Protein AF-A0A2E9TNU1-F1 (afdb_monomer_lite)

Structure (mmCIF, N/CA/C/O backbone):
data_AF-A0A2E9TNU1-F1
#
_entry.id   AF-A0A2E9TNU1-F1
#
loop_
_atom_site.group_PDB
_atom_site.id
_atom_site.type_symbol
_atom_site.label_atom_id
_atom_site.label_alt_id
_atom_site.label_comp_id
_atom_site.label_asym_id
_atom_site.label_entity_id
_atom_site.label_seq_id
_atom_site.pdbx_PDB_ins_code
_atom_site.Cartn_x
_atom_site.Cartn_y
_atom_site.Cartn_z
_atom_site.occupancy
_atom_site.B_iso_or_equiv
_atom_site.auth_seq_id
_atom_site.auth_comp_id
_atom_site.auth_asym_id
_atom_site.auth_atom_id
_atom_site.pdbx_PDB_model_num
ATOM 1 N N . MET A 1 1 ? -0.014 -3.166 19.773 1.00 71.56 1 MET A N 1
ATOM 2 C CA . MET A 1 1 ? 1.207 -3.757 19.170 1.00 71.56 1 MET A CA 1
ATOM 3 C C . MET A 1 1 ? 0.894 -4.731 18.039 1.00 71.56 1 MET A C 1
ATOM 5 O O . MET A 1 1 ? 1.435 -4.539 16.960 1.00 71.56 1 MET A O 1
ATOM 9 N N . ALA A 1 2 ? 0.008 -5.718 18.232 1.00 85.38 2 ALA A N 1
ATOM 10 C CA . ALA A 1 2 ? -0.301 -6.728 17.208 1.00 85.38 2 ALA A CA 1
ATOM 11 C C . ALA A 1 2 ? -0.779 -6.146 15.861 1.00 85.38 2 ALA A C 1
ATOM 13 O O . ALA A 1 2 ? -0.251 -6.531 14.826 1.00 85.38 2 ALA A O 1
ATOM 14 N N . VAL A 1 3 ? -1.697 -5.172 15.869 1.00 84.69 3 VAL A N 1
ATOM 15 C CA . VAL A 1 3 ? -2.215 -4.538 14.637 1.00 84.69 3 VAL A CA 1
ATOM 16 C C . VAL A 1 3 ? -1.118 -3.825 13.837 1.00 84.69 3 VAL A C 1
ATOM 18 O O . VAL A 1 3 ? -1.072 -3.947 12.619 1.00 84.69 3 VAL A O 1
ATOM 21 N N . ILE A 1 4 ? -0.192 -3.141 14.516 1.00 85.94 4 ILE A N 1
ATOM 22 C CA . ILE A 1 4 ? 0.943 -2.462 13.869 1.00 85.94 4 ILE A CA 1
ATOM 23 C C . ILE A 1 4 ? 1.863 -3.490 13.210 1.00 85.94 4 ILE A C 1
ATOM 25 O O . ILE A 1 4 ? 2.211 -3.347 12.044 1.00 85.94 4 ILE A O 1
ATOM 29 N N . ILE A 1 5 ? 2.229 -4.544 13.945 1.00 88.69 5 ILE A N 1
ATOM 30 C CA . ILE A 1 5 ? 3.096 -5.613 13.433 1.00 88.69 5 ILE A CA 1
ATOM 31 C C . ILE A 1 5 ? 2.429 -6.309 12.243 1.00 88.69 5 ILE A C 1
ATOM 33 O O . ILE A 1 5 ? 3.069 -6.496 11.215 1.00 88.69 5 ILE A O 1
ATOM 37 N N . GLY A 1 6 ? 1.137 -6.629 12.352 1.00 89.12 6 GLY A N 1
ATOM 38 C CA . GLY A 1 6 ? 0.357 -7.202 11.257 1.00 89.12 6 GLY A CA 1
ATOM 39 C C . GLY A 1 6 ? 0.334 -6.295 10.028 1.00 89.12 6 GLY A C 1
ATOM 40 O O . GLY A 1 6 ? 0.616 -6.758 8.928 1.00 89.12 6 GLY A O 1
ATOM 41 N N . GLY A 1 7 ? 0.091 -4.995 10.212 1.00 87.06 7 GLY A N 1
ATOM 42 C CA . GLY A 1 7 ? 0.122 -4.017 9.125 1.00 87.06 7 GLY A CA 1
ATOM 43 C C . GLY A 1 7 ? 1.488 -3.928 8.442 1.00 87.06 7 GLY A C 1
ATOM 44 O O . GLY A 1 7 ? 1.568 -3.974 7.218 1.00 87.06 7 GLY A O 1
ATOM 45 N N . LEU A 1 8 ? 2.575 -3.891 9.217 1.00 88.19 8 LEU A N 1
ATOM 46 C CA . LEU A 1 8 ? 3.939 -3.892 8.677 1.00 88.19 8 LEU A CA 1
ATOM 47 C C . LEU A 1 8 ? 4.266 -5.182 7.916 1.00 88.19 8 LEU A C 1
ATOM 49 O O . LEU A 1 8 ? 4.938 -5.125 6.889 1.00 88.19 8 LEU A O 1
ATOM 53 N N . ILE A 1 9 ? 3.779 -6.334 8.387 1.00 88.19 9 ILE A N 1
ATOM 54 C CA . ILE A 1 9 ? 3.935 -7.615 7.689 1.00 88.19 9 ILE A CA 1
ATOM 55 C C . ILE A 1 9 ? 3.215 -7.582 6.341 1.00 88.19 9 ILE A C 1
ATOM 57 O O . ILE A 1 9 ? 3.806 -7.998 5.350 1.00 88.19 9 ILE A O 1
ATOM 61 N N . VAL A 1 10 ? 1.982 -7.068 6.277 1.00 87.19 10 VAL A N 1
ATOM 62 C CA . VAL A 1 10 ? 1.241 -6.936 5.010 1.00 87.19 10 VAL A CA 1
ATOM 63 C C . VAL A 1 10 ? 2.034 -6.084 4.014 1.00 87.19 10 VAL A C 1
ATOM 65 O O . VAL A 1 10 ? 2.276 -6.545 2.899 1.00 87.19 10 VAL A O 1
ATOM 68 N N . ILE A 1 11 ? 2.531 -4.922 4.456 1.00 84.12 11 ILE A N 1
ATOM 69 C CA . ILE A 1 11 ? 3.348 -4.014 3.632 1.00 84.12 11 ILE A CA 1
ATOM 70 C C . ILE A 1 11 ? 4.610 -4.707 3.113 1.00 84.12 11 ILE A C 1
ATOM 72 O O . ILE A 1 11 ? 4.949 -4.654 1.928 1.00 84.12 11 ILE A O 1
ATOM 76 N N . TRP A 1 12 ? 5.318 -5.398 4.003 1.00 87.12 12 TRP A N 1
ATOM 77 C CA . TRP A 1 12 ? 6.552 -6.082 3.648 1.00 87.12 12 TRP A CA 1
ATOM 78 C C . TRP A 1 12 ? 6.321 -7.255 2.685 1.00 87.12 12 TRP A C 1
ATOM 80 O O . TRP A 1 12 ? 7.059 -7.407 1.709 1.00 87.12 12 TRP A O 1
ATOM 90 N N . LEU A 1 13 ? 5.287 -8.068 2.927 1.00 86.69 13 LEU A N 1
ATOM 91 C CA . LEU A 1 13 ? 4.939 -9.203 2.072 1.00 86.69 13 LEU A CA 1
ATOM 92 C C . LEU A 1 13 ? 4.525 -8.741 0.675 1.00 86.69 13 LEU A C 1
ATOM 94 O O . LEU A 1 13 ? 4.977 -9.325 -0.310 1.00 86.69 13 LEU A O 1
ATOM 98 N N . GLY A 1 14 ? 3.727 -7.678 0.574 1.00 80.56 14 GLY A N 1
ATOM 99 C CA . GLY A 1 14 ? 3.331 -7.124 -0.715 1.00 80.56 14 GLY A CA 1
ATOM 100 C C . GLY A 1 14 ? 4.535 -6.709 -1.567 1.00 80.56 14 GLY A C 1
ATOM 101 O O . GLY A 1 14 ? 4.635 -7.097 -2.732 1.00 80.56 14 GLY A O 1
ATOM 102 N N . LEU A 1 15 ? 5.494 -5.993 -0.971 1.00 81.19 15 LEU A N 1
ATOM 103 C CA . LEU A 1 15 ? 6.687 -5.503 -1.668 1.00 81.19 15 LEU A CA 1
ATOM 104 C C . LEU A 1 15 ? 7.696 -6.611 -1.996 1.00 81.19 15 LEU A C 1
ATOM 106 O O . LEU A 1 15 ? 8.174 -6.724 -3.127 1.00 81.19 15 LEU A O 1
ATOM 110 N N . GLY A 1 16 ? 8.062 -7.414 -0.997 1.00 80.62 16 GLY A N 1
ATOM 111 C CA . GLY A 1 16 ? 9.135 -8.398 -1.118 1.00 80.62 16 GLY A CA 1
ATOM 112 C C . GLY A 1 16 ? 8.674 -9.688 -1.786 1.00 80.62 16 GLY A C 1
ATOM 113 O O . GLY A 1 16 ? 9.278 -10.143 -2.764 1.00 80.62 16 GLY A O 1
ATOM 114 N N . MET A 1 17 ? 7.595 -10.274 -1.268 1.00 83.06 17 MET A N 1
ATOM 115 C CA . MET A 1 17 ? 7.127 -11.591 -1.694 1.00 83.06 17 MET A CA 1
ATOM 116 C C . MET A 1 17 ? 6.446 -11.529 -3.060 1.00 83.06 17 MET A C 1
ATOM 118 O O . MET A 1 17 ? 6.721 -12.386 -3.895 1.00 83.06 17 MET A O 1
ATOM 122 N N . GLY A 1 18 ? 5.654 -10.489 -3.345 1.00 81.12 18 GLY A N 1
ATOM 123 C CA . GLY A 1 18 ? 5.044 -10.294 -4.666 1.00 81.12 18 GLY A CA 1
ATOM 124 C C . GLY A 1 18 ? 6.090 -10.230 -5.784 1.00 81.12 18 GLY A C 1
ATOM 125 O O . GLY A 1 18 ? 6.032 -10.993 -6.749 1.00 81.12 18 GLY A O 1
ATOM 126 N N . GLY A 1 19 ? 7.119 -9.395 -5.612 1.00 82.50 19 GLY A N 1
ATOM 127 C CA . GLY A 1 19 ? 8.232 -9.320 -6.560 1.00 82.50 19 GLY A CA 1
ATOM 128 C C . GLY A 1 19 ? 9.027 -10.626 -6.667 1.00 82.50 19 GLY A C 1
ATOM 129 O O . GLY A 1 19 ? 9.458 -10.995 -7.758 1.00 82.50 19 GLY A O 1
ATOM 130 N N . ALA A 1 20 ? 9.222 -11.347 -5.559 1.00 83.56 20 ALA A N 1
ATOM 131 C CA . ALA A 1 20 ? 9.907 -12.640 -5.566 1.00 83.56 20 ALA A CA 1
ATOM 132 C C . ALA A 1 20 ? 9.117 -13.722 -6.314 1.00 83.56 20 ALA A C 1
ATOM 134 O O . ALA A 1 20 ? 9.713 -14.462 -7.093 1.00 83.56 20 ALA A O 1
ATOM 135 N N . VAL A 1 21 ? 7.795 -13.780 -6.134 1.00 84.94 21 VAL A N 1
ATOM 136 C CA . VAL A 1 21 ? 6.913 -14.717 -6.843 1.00 84.94 21 VAL A CA 1
ATOM 137 C C . VAL A 1 21 ? 6.906 -14.426 -8.339 1.00 84.94 21 VAL A C 1
ATOM 139 O O . VAL A 1 21 ? 7.069 -15.349 -9.129 1.00 84.94 21 VAL A O 1
ATOM 142 N N . LEU A 1 22 ? 6.797 -13.156 -8.743 1.00 85.56 22 LEU A N 1
ATOM 143 C CA . LEU A 1 22 ? 6.842 -12.778 -10.160 1.00 85.56 22 LEU A CA 1
ATOM 144 C C . LEU A 1 22 ? 8.166 -13.211 -10.807 1.00 85.56 22 LEU A C 1
ATOM 146 O O . LEU A 1 22 ? 8.153 -13.840 -11.862 1.00 85.56 22 LEU A O 1
ATOM 150 N N . ARG A 1 23 ? 9.298 -12.992 -10.124 1.00 85.19 23 ARG A N 1
ATOM 151 C CA . ARG A 1 23 ? 10.609 -13.483 -10.579 1.00 85.19 23 ARG A CA 1
ATOM 152 C C . ARG A 1 23 ? 10.692 -15.008 -10.626 1.00 85.19 23 ARG A C 1
ATOM 154 O O . ARG A 1 23 ? 11.244 -15.544 -11.579 1.00 85.19 23 ARG A O 1
ATOM 161 N N . TRP A 1 24 ? 10.153 -15.706 -9.626 1.00 87.00 24 TRP A N 1
ATOM 162 C CA . TRP A 1 24 ? 10.126 -17.172 -9.593 1.00 87.00 24 TRP A CA 1
ATOM 163 C C . TRP A 1 24 ? 9.305 -17.762 -10.749 1.00 87.00 24 TRP A C 1
ATOM 165 O O . TRP A 1 24 ? 9.690 -18.778 -11.318 1.00 87.00 24 TRP A O 1
ATOM 175 N N . LEU A 1 25 ? 8.230 -17.080 -11.153 1.00 88.69 25 LEU A N 1
ATOM 176 C CA . LEU A 1 25 ? 7.417 -17.422 -12.324 1.00 88.69 25 LEU A CA 1
ATOM 177 C C . LEU A 1 25 ? 8.066 -17.026 -13.664 1.00 88.69 25 LEU A C 1
ATOM 179 O O . LEU A 1 25 ? 7.460 -17.232 -14.713 1.00 88.69 25 LEU A O 1
ATOM 183 N N . GLY A 1 26 ? 9.268 -16.437 -13.654 1.00 85.38 26 GLY A N 1
ATOM 184 C CA . GLY A 1 26 ? 9.935 -15.937 -14.858 1.00 85.38 26 GLY A CA 1
ATOM 185 C C . GLY A 1 26 ? 9.255 -14.711 -15.480 1.00 85.38 26 GLY A C 1
ATOM 186 O O . GLY A 1 26 ? 9.488 -14.408 -16.647 1.00 85.38 26 GLY A O 1
ATOM 187 N N . ILE A 1 27 ? 8.403 -14.012 -14.724 1.00 85.69 27 ILE A N 1
ATOM 188 C CA . ILE A 1 27 ? 7.674 -12.829 -15.185 1.00 85.69 27 ILE A CA 1
ATOM 189 C C . ILE A 1 27 ? 8.506 -11.590 -14.872 1.00 85.69 27 ILE A C 1
ATOM 191 O O . ILE A 1 27 ? 8.674 -11.198 -13.713 1.00 85.69 27 ILE A O 1
ATOM 195 N N . GLU A 1 28 ? 8.990 -10.936 -15.922 1.00 84.56 28 GLU A N 1
ATOM 196 C CA . GLU A 1 28 ? 9.699 -9.669 -15.808 1.00 84.56 28 GLU A CA 1
ATOM 197 C C . GLU A 1 28 ? 8.745 -8.499 -16.067 1.00 84.56 28 GLU A C 1
ATOM 199 O O . GLU A 1 28 ? 8.135 -8.381 -17.130 1.00 84.56 28 GLU A O 1
ATOM 204 N N . LEU A 1 29 ? 8.590 -7.620 -15.075 1.00 82.94 29 LEU A N 1
ATOM 205 C CA . LEU A 1 29 ? 7.725 -6.455 -15.218 1.00 82.94 29 LEU A CA 1
ATOM 206 C C . LEU A 1 29 ? 8.412 -5.388 -16.066 1.00 82.94 29 LEU A C 1
ATOM 208 O O . LEU A 1 29 ? 9.528 -4.947 -15.774 1.00 82.94 29 LEU A O 1
ATOM 212 N N . HIS A 1 30 ? 7.687 -4.905 -17.070 1.00 87.19 30 HIS A N 1
ATOM 213 C CA . HIS A 1 30 ? 8.071 -3.714 -17.813 1.00 87.19 30 HIS A CA 1
ATOM 214 C C . HIS A 1 30 ? 8.111 -2.490 -16.892 1.00 87.19 30 HIS A C 1
ATOM 216 O O . HIS A 1 30 ? 7.377 -2.414 -15.907 1.00 87.19 30 HIS A O 1
ATOM 222 N N . TYR A 1 31 ? 8.940 -1.503 -17.240 1.00 85.50 31 TYR A N 1
ATOM 223 C CA . TYR A 1 31 ? 9.130 -0.275 -16.463 1.00 85.50 31 TYR A CA 1
ATOM 224 C C . TYR A 1 31 ? 7.833 0.368 -15.922 1.00 85.50 31 TYR A C 1
ATOM 226 O O . TYR A 1 31 ? 7.756 0.568 -14.712 1.00 85.50 31 TYR A O 1
ATOM 234 N N . PRO A 1 32 ? 6.775 0.616 -16.725 1.00 87.12 32 PRO A N 1
ATOM 235 C CA . PRO A 1 32 ? 5.535 1.184 -16.188 1.00 87.12 32 PRO A CA 1
ATOM 236 C C . PRO A 1 32 ? 4.861 0.279 -15.148 1.00 87.12 32 PRO A C 1
ATOM 238 O O . PRO A 1 32 ? 4.328 0.770 -14.157 1.00 87.12 32 PRO A O 1
ATOM 241 N N . ALA A 1 33 ? 4.924 -1.041 -15.329 1.00 88.88 33 ALA A N 1
ATOM 242 C CA . ALA A 1 33 ? 4.359 -1.996 -14.385 1.00 88.88 33 ALA A CA 1
ATOM 243 C C . ALA A 1 33 ? 5.178 -2.068 -13.083 1.00 88.88 33 ALA A C 1
ATOM 245 O O . ALA A 1 33 ? 4.596 -2.221 -12.013 1.00 88.88 33 ALA A O 1
ATOM 246 N N . ARG A 1 34 ? 6.504 -1.872 -13.144 1.00 88.19 34 ARG A N 1
ATOM 247 C CA . ARG A 1 34 ? 7.359 -1.748 -11.947 1.00 88.19 34 ARG A CA 1
ATOM 248 C C . ARG A 1 34 ? 7.030 -0.514 -11.115 1.00 88.19 34 ARG A C 1
ATOM 250 O O . ARG A 1 34 ? 7.047 -0.600 -9.893 1.00 88.19 34 ARG A O 1
ATOM 257 N N . LEU A 1 35 ? 6.680 0.597 -11.761 1.00 90.75 35 LEU A N 1
ATOM 258 C CA . LEU A 1 35 ? 6.249 1.811 -11.065 1.00 90.75 35 LEU A CA 1
ATOM 259 C C . LEU A 1 35 ? 4.834 1.681 -10.501 1.00 90.75 35 LEU A C 1
ATOM 261 O O . LEU A 1 35 ? 4.573 2.128 -9.384 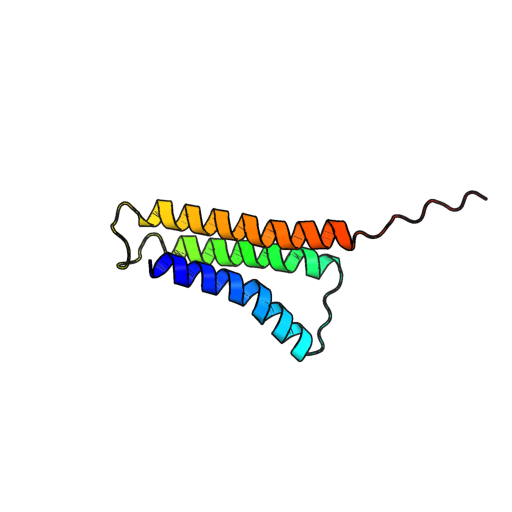1.00 90.75 35 LEU A O 1
ATOM 265 N N . ALA A 1 36 ? 3.928 1.068 -11.264 1.00 91.69 36 ALA A N 1
ATOM 266 C CA . ALA A 1 36 ? 2.535 0.907 -10.873 1.00 91.69 36 ALA A CA 1
ATOM 267 C C . ALA A 1 36 ? 2.352 -0.122 -9.752 1.00 91.69 36 ALA A C 1
ATOM 269 O O . ALA A 1 36 ? 1.497 0.077 -8.897 1.00 91.69 36 ALA A O 1
ATOM 270 N N . ALA A 1 37 ? 3.143 -1.200 -9.722 1.00 91.69 37 ALA A N 1
ATOM 271 C CA . ALA A 1 37 ? 2.948 -2.299 -8.778 1.00 91.69 37 ALA A CA 1
ATOM 272 C C . ALA A 1 37 ? 2.978 -1.863 -7.295 1.00 91.69 37 ALA A C 1
ATOM 274 O O . ALA A 1 37 ? 2.011 -2.169 -6.598 1.00 91.69 37 ALA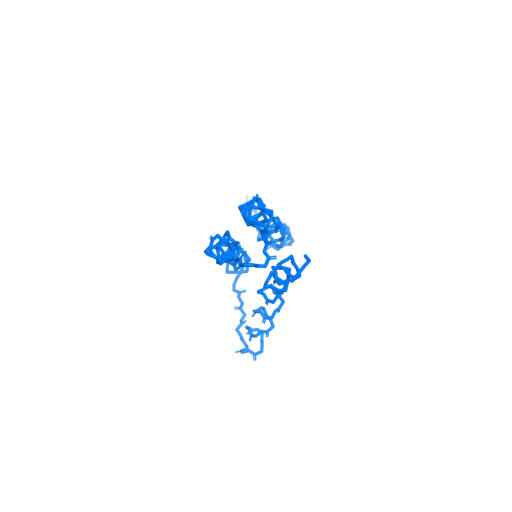 A O 1
ATOM 275 N N . PRO A 1 38 ? 3.975 -1.096 -6.801 1.00 92.00 38 PRO A N 1
ATOM 276 C CA . PRO A 1 38 ? 3.946 -0.575 -5.432 1.00 92.00 38 PRO A CA 1
ATOM 277 C C . PRO A 1 38 ? 2.740 0.338 -5.170 1.00 92.00 38 PRO A C 1
ATOM 279 O O . PRO A 1 38 ? 2.147 0.298 -4.099 1.00 92.00 38 PRO A O 1
ATOM 282 N N . LEU A 1 39 ? 2.326 1.145 -6.151 1.00 95.06 39 LEU A N 1
ATOM 283 C CA . LEU A 1 39 ? 1.190 2.060 -5.988 1.00 95.06 39 LEU A CA 1
ATOM 284 C C . LEU A 1 39 ? -0.145 1.308 -5.911 1.00 95.06 39 LEU A C 1
ATOM 286 O O . LEU A 1 39 ? -0.978 1.612 -5.062 1.00 95.06 39 LEU A O 1
ATOM 290 N N . LEU A 1 40 ? -0.341 0.299 -6.762 1.00 93.81 40 LEU A N 1
ATOM 291 C CA . LEU A 1 40 ? -1.510 -0.581 -6.715 1.00 93.81 40 LEU A CA 1
ATOM 292 C C . LEU A 1 40 ? -1.550 -1.380 -5.410 1.00 93.81 40 LEU A C 1
ATOM 294 O O . LEU A 1 40 ? -2.625 -1.569 -4.840 1.00 93.81 40 LEU A O 1
ATOM 298 N N . LEU A 1 41 ? -0.386 -1.797 -4.910 1.00 93.62 41 LEU A N 1
ATOM 299 C CA . LEU A 1 41 ? -0.268 -2.427 -3.603 1.00 93.62 41 LEU A CA 1
ATOM 300 C C . LEU A 1 41 ? -0.677 -1.463 -2.477 1.00 93.62 41 LEU A C 1
ATOM 302 O O . LEU A 1 41 ? -1.480 -1.848 -1.635 1.00 93.62 41 LEU A O 1
ATOM 306 N N . ALA A 1 42 ? -0.237 -0.200 -2.506 1.00 96.06 42 ALA A N 1
ATOM 307 C CA . ALA A 1 42 ? -0.658 0.809 -1.529 1.00 96.06 42 ALA A CA 1
ATOM 308 C C . ALA A 1 42 ? -2.181 1.031 -1.528 1.00 96.06 42 ALA A C 1
ATOM 310 O O . ALA A 1 42 ? -2.786 1.209 -0.469 1.00 96.06 42 ALA A O 1
ATOM 311 N N . VAL A 1 43 ? -2.820 0.996 -2.704 1.00 97.25 43 VAL A N 1
ATOM 312 C CA . VAL A 1 43 ? -4.286 1.064 -2.827 1.00 97.25 43 VAL A CA 1
ATOM 313 C C . VAL A 1 43 ? -4.940 -0.156 -2.182 1.00 97.25 43 VAL A C 1
ATOM 315 O O . VAL A 1 43 ? -5.861 0.002 -1.382 1.00 97.25 43 VAL A O 1
ATOM 318 N N . LEU A 1 44 ? -4.457 -1.363 -2.486 1.00 95.25 44 LEU A N 1
ATOM 319 C CA . LEU A 1 44 ? -4.971 -2.594 -1.885 1.00 95.25 44 LEU A CA 1
ATOM 320 C C . LEU A 1 44 ? -4.827 -2.570 -0.357 1.00 95.25 44 LEU A C 1
ATOM 322 O O . LEU A 1 44 ? -5.791 -2.832 0.356 1.00 95.25 44 LEU A O 1
ATOM 326 N N . GLU A 1 45 ? -3.652 -2.205 0.150 1.00 95.12 45 GLU A N 1
ATOM 327 C CA . GLU A 1 45 ? -3.371 -2.064 1.582 1.00 95.12 45 GLU A CA 1
ATOM 328 C C . GLU A 1 45 ? -4.270 -1.023 2.236 1.00 95.12 45 GLU A C 1
ATOM 330 O O . GLU A 1 45 ? -4.796 -1.258 3.320 1.00 95.12 45 GLU A O 1
ATOM 335 N N . THR A 1 46 ? -4.518 0.094 1.552 1.00 97.44 46 THR A N 1
ATOM 336 C CA . THR A 1 46 ? -5.459 1.114 2.020 1.00 97.44 46 THR A CA 1
ATOM 337 C C . THR A 1 46 ? -6.852 0.525 2.199 1.00 97.44 46 THR A C 1
ATOM 339 O O . THR A 1 46 ? -7.459 0.708 3.252 1.00 97.44 46 THR A O 1
ATOM 342 N N . VAL A 1 47 ? -7.349 -0.226 1.212 1.00 97.25 47 VAL A N 1
ATOM 343 C CA . VAL A 1 47 ? -8.651 -0.901 1.312 1.00 97.25 47 VAL A CA 1
ATOM 344 C C . VAL A 1 47 ? -8.659 -1.886 2.479 1.00 97.25 47 VAL A C 1
ATOM 346 O O . VAL A 1 47 ? -9.573 -1.845 3.299 1.00 97.25 47 VAL A O 1
ATOM 349 N N . LEU A 1 48 ? -7.631 -2.729 2.603 1.00 94.69 48 LEU A N 1
ATOM 350 C CA . LEU A 1 48 ? -7.534 -3.705 3.689 1.00 94.69 48 LEU A CA 1
ATOM 351 C C . LEU A 1 48 ? -7.526 -3.023 5.063 1.00 94.69 48 LEU A C 1
ATOM 353 O O . LEU A 1 48 ? -8.276 -3.419 5.953 1.00 94.69 48 LEU A O 1
ATOM 357 N N . PHE A 1 49 ? -6.728 -1.973 5.249 1.00 96.00 49 PHE A N 1
ATOM 358 C CA . PHE A 1 49 ? -6.649 -1.287 6.534 1.00 96.00 49 PHE A CA 1
ATOM 359 C C . PHE A 1 49 ? -7.940 -0.557 6.879 1.00 96.00 49 PHE A C 1
ATOM 361 O O . PHE A 1 49 ? -8.391 -0.653 8.015 1.00 96.00 49 PHE A O 1
ATOM 368 N N . LEU A 1 50 ? -8.580 0.109 5.919 1.00 96.12 50 LEU A N 1
ATOM 369 C CA . LEU A 1 50 ? -9.845 0.800 6.170 1.00 96.12 50 LEU A CA 1
ATOM 370 C C . LEU A 1 50 ? -11.001 -0.164 6.465 1.00 96.12 50 LEU A C 1
ATOM 372 O O . LEU A 1 50 ? -11.869 0.172 7.264 1.00 96.12 50 LEU A O 1
ATOM 376 N N . VAL A 1 51 ? -11.013 -1.354 5.860 1.00 95.12 51 VAL A N 1
ATOM 377 C CA . VAL A 1 51 ? -12.065 -2.357 6.090 1.00 95.12 51 VAL A CA 1
ATOM 378 C C . VAL A 1 51 ? -11.870 -3.086 7.419 1.00 95.12 51 VAL A C 1
ATOM 380 O O . VAL A 1 51 ? -12.840 -3.304 8.141 1.00 95.12 51 VAL A O 1
ATOM 383 N N . PHE A 1 52 ? -10.636 -3.466 7.758 1.00 92.38 52 PHE A N 1
ATOM 384 C CA . PHE A 1 52 ? -10.394 -4.404 8.860 1.00 92.38 52 PHE A CA 1
ATOM 385 C C . PHE A 1 52 ? -9.890 -3.762 10.158 1.00 92.38 52 PHE A C 1
ATOM 387 O O . PHE A 1 52 ? -10.040 -4.369 11.217 1.00 92.38 52 PHE A O 1
ATOM 394 N N . VAL A 1 53 ? -9.295 -2.563 10.125 1.00 93.31 53 VAL A N 1
ATOM 395 C CA . VAL A 1 53 ? -8.689 -1.953 11.327 1.00 93.31 53 VAL A CA 1
ATOM 396 C C . VAL A 1 53 ? -9.688 -1.174 12.193 1.00 93.31 53 VAL A C 1
ATOM 398 O O . VAL A 1 53 ? -9.622 -1.332 13.410 1.00 93.31 53 VAL A O 1
ATOM 401 N N . PRO A 1 54 ? -10.628 -0.365 11.661 1.00 91.81 54 PRO A N 1
ATOM 402 C CA . PRO A 1 54 ? -11.526 0.422 12.508 1.00 91.81 54 PRO A CA 1
ATOM 403 C C . PRO A 1 54 ? -12.453 -0.404 13.408 1.00 91.81 54 PRO A C 1
ATOM 405 O O . PRO A 1 54 ? -12.791 0.057 14.492 1.00 91.81 54 PRO A O 1
ATOM 408 N N . GLY A 1 55 ? -12.853 -1.603 12.971 1.00 87.56 55 GLY A N 1
ATOM 409 C CA . GLY A 1 55 ? -13.784 -2.486 13.687 1.00 87.56 55 GLY A CA 1
ATOM 410 C C . GLY A 1 55 ? -13.129 -3.683 14.377 1.00 87.56 55 GLY A C 1
ATOM 411 O O . GLY A 1 55 ? -13.799 -4.681 14.613 1.00 87.56 55 GLY A O 1
ATOM 412 N N . THR A 1 56 ? -11.818 -3.642 14.627 1.00 89.19 56 THR A N 1
ATOM 413 C CA . THR A 1 56 ? -11.107 -4.757 15.267 1.00 89.19 56 THR A CA 1
ATOM 414 C C . THR A 1 56 ? -11.241 -4.726 16.791 1.00 89.19 56 THR A C 1
ATOM 416 O O . THR A 1 56 ? -10.991 -3.697 17.414 1.00 89.19 56 THR A O 1
ATOM 419 N N . ASP A 1 57 ? -11.492 -5.885 17.406 1.00 91.50 57 ASP A N 1
ATOM 420 C CA . ASP A 1 57 ? -11.501 -6.047 18.873 1.00 91.50 57 ASP A CA 1
ATOM 421 C C . ASP A 1 57 ? -10.097 -5.945 19.505 1.00 91.50 57 ASP A C 1
ATOM 423 O O . ASP A 1 57 ? -9.933 -5.950 20.725 1.00 91.50 57 ASP A O 1
ATOM 427 N N . LEU A 1 58 ? -9.048 -5.872 18.678 1.00 89.88 58 LEU A N 1
ATOM 428 C CA . LEU A 1 58 ? -7.652 -5.787 19.118 1.00 89.88 58 LEU A CA 1
ATOM 429 C C . LEU A 1 58 ? -7.226 -4.370 19.535 1.00 89.88 58 LEU A C 1
ATOM 431 O O . LEU A 1 58 ? -6.089 -4.184 19.986 1.00 89.88 58 LEU A O 1
ATOM 435 N N . LEU A 1 59 ? -8.087 -3.366 19.346 1.00 90.38 59 LEU A N 1
ATOM 436 C CA . LEU A 1 59 ? -7.830 -1.968 19.682 1.00 90.38 59 LEU A CA 1
ATOM 437 C C . LEU A 1 59 ? -8.968 -1.393 20.534 1.00 90.38 59 LEU A C 1
ATOM 439 O O . LEU A 1 59 ? -10.119 -1.778 20.358 1.00 90.38 59 LEU A O 1
ATOM 443 N N . PRO A 1 60 ? -8.677 -0.420 21.417 1.00 91.75 60 PRO A N 1
ATOM 444 C CA . PRO A 1 60 ? -9.724 0.396 22.023 1.00 91.75 60 PRO A CA 1
ATOM 445 C C . PRO A 1 60 ? -10.539 1.132 20.947 1.00 91.75 60 PRO A C 1
ATOM 447 O O . PRO A 1 60 ? -9.964 1.579 19.951 1.00 91.75 60 PRO A O 1
ATOM 450 N N . GLU A 1 61 ? -11.838 1.343 21.184 1.00 87.00 61 GLU A N 1
ATOM 451 C CA . GLU A 1 61 ? -12.773 1.978 20.231 1.00 87.00 61 GLU A CA 1
ATOM 452 C C . GLU A 1 61 ? -12.275 3.326 19.680 1.00 87.00 61 GLU A C 1
ATOM 454 O O . GLU A 1 61 ? -12.502 3.664 18.520 1.00 87.00 61 GLU A O 1
ATOM 459 N N . THR A 1 62 ? -11.536 4.091 20.485 1.00 90.94 62 THR A N 1
ATOM 460 C CA . THR A 1 62 ? -10.999 5.403 20.093 1.00 90.94 62 THR A CA 1
ATOM 461 C C . THR A 1 62 ? -9.793 5.327 19.155 1.00 90.94 62 THR A C 1
ATOM 463 O O . THR A 1 62 ? -9.460 6.321 18.512 1.00 90.94 62 THR A O 1
ATOM 466 N N . TRP A 1 63 ? -9.129 4.172 19.058 1.00 93.56 63 TRP A N 1
ATOM 467 C CA . TRP A 1 63 ? -7.866 4.005 18.335 1.00 93.56 63 TRP A CA 1
ATOM 468 C C . TRP A 1 63 ? -7.998 3.325 16.972 1.00 93.56 63 TRP A C 1
ATOM 470 O O . TRP A 1 63 ? -7.059 3.429 16.182 1.00 93.56 63 TRP A O 1
ATOM 480 N N . GLY A 1 64 ? -9.129 2.686 16.657 1.00 93.19 64 GLY A N 1
ATOM 481 C CA . GLY A 1 64 ? -9.328 1.988 15.379 1.00 93.19 64 GLY A CA 1
ATOM 482 C C . GLY A 1 64 ? -9.080 2.890 14.163 1.00 93.19 64 GLY A C 1
ATOM 483 O O . GLY A 1 64 ? -8.224 2.602 13.328 1.00 93.19 64 GLY A O 1
ATOM 484 N N . TRP A 1 65 ? -9.759 4.038 14.101 1.00 95.00 65 TRP A N 1
ATOM 485 C CA . TRP A 1 65 ? -9.601 5.007 13.009 1.00 95.00 65 TRP A CA 1
ATOM 486 C C . TRP A 1 65 ? -8.223 5.688 12.964 1.00 95.00 65 TRP A C 1
ATOM 488 O O . TRP A 1 65 ? -7.619 5.698 11.888 1.00 95.00 65 TRP A O 1
ATOM 498 N N . PRO A 1 66 ? -7.671 6.211 14.080 1.00 96.19 66 PRO A N 1
ATOM 499 C CA . PRO A 1 66 ? -6.304 6.731 14.091 1.00 96.19 66 PRO A CA 1
ATOM 500 C C . PRO A 1 66 ? -5.261 5.709 13.630 1.00 96.19 66 PRO A C 1
ATOM 502 O O . PRO A 1 66 ? -4.352 6.055 12.877 1.00 96.19 66 PRO A O 1
ATOM 505 N N . MET A 1 67 ? -5.400 4.443 14.038 1.00 96.00 67 MET A N 1
ATOM 506 C CA . MET A 1 67 ? -4.479 3.381 13.639 1.00 96.00 67 MET A CA 1
ATOM 507 C C . MET A 1 67 ? -4.608 3.048 12.153 1.00 96.00 67 MET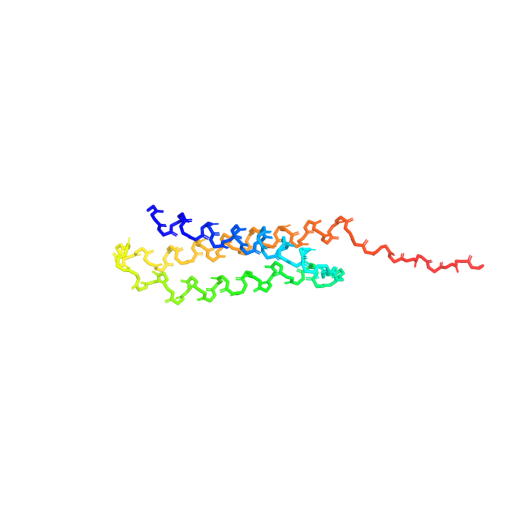 A C 1
ATOM 509 O O . MET A 1 67 ? -3.593 2.948 11.465 1.00 96.00 67 MET A O 1
ATOM 513 N N . ALA A 1 68 ? -5.837 2.929 11.642 1.00 95.50 68 ALA A N 1
ATOM 514 C CA . ALA A 1 68 ? -6.086 2.729 10.218 1.00 95.50 68 ALA A CA 1
ATOM 515 C C . ALA A 1 68 ? -5.453 3.858 9.393 1.00 95.50 68 ALA A C 1
ATOM 517 O O . ALA A 1 68 ? -4.703 3.591 8.459 1.00 95.50 68 ALA A O 1
ATOM 518 N N . GLY A 1 69 ? -5.667 5.116 9.793 1.00 97.19 69 GLY A N 1
ATOM 519 C CA . GLY A 1 69 ? -5.060 6.279 9.144 1.00 97.19 69 GLY A CA 1
ATOM 520 C C . GLY A 1 69 ? -3.529 6.251 9.172 1.00 97.19 69 GLY A C 1
ATOM 521 O O . GLY A 1 69 ? -2.893 6.496 8.149 1.00 97.19 69 GLY A O 1
ATOM 522 N N . GLY A 1 70 ? -2.929 5.892 10.311 1.00 96.75 70 GLY A N 1
ATOM 523 C CA . GLY A 1 70 ? -1.477 5.750 10.439 1.00 96.75 70 GLY A CA 1
ATOM 524 C C . GLY A 1 70 ? -0.896 4.659 9.534 1.00 96.75 70 GLY A C 1
ATOM 525 O O . GLY A 1 70 ? 0.122 4.876 8.879 1.00 96.75 70 GLY A O 1
ATOM 526 N N . LEU A 1 71 ? -1.564 3.506 9.446 1.00 96.38 71 LEU A N 1
ATOM 527 C CA . LEU A 1 71 ? -1.155 2.402 8.574 1.00 96.38 71 LEU A CA 1
ATOM 528 C C . LEU A 1 71 ? -1.321 2.742 7.090 1.00 96.38 71 LEU A C 1
ATOM 530 O O . LEU A 1 71 ? -0.437 2.430 6.297 1.00 96.38 71 LEU A O 1
ATOM 534 N N . VAL A 1 72 ? -2.399 3.438 6.719 1.00 97.62 72 VAL A N 1
ATOM 535 C CA . VAL A 1 72 ? -2.593 3.968 5.361 1.00 97.62 72 VAL A CA 1
ATOM 536 C C . VAL A 1 72 ? -1.465 4.937 5.007 1.00 97.62 72 VAL A C 1
ATOM 538 O O . VAL A 1 72 ? -0.837 4.793 3.96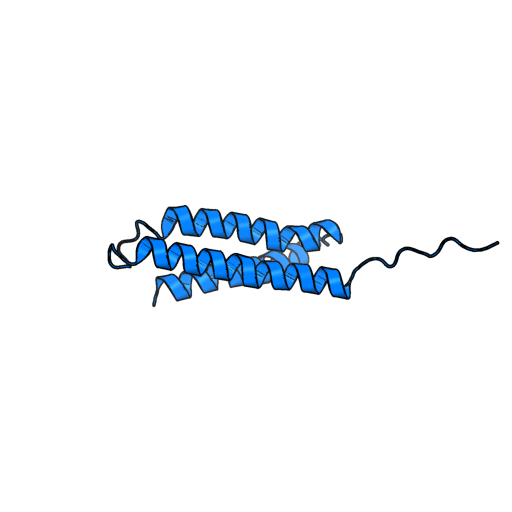1 1.00 97.62 72 VAL A O 1
ATOM 541 N N . ALA A 1 73 ? -1.150 5.889 5.889 1.00 97.69 73 ALA A N 1
ATOM 542 C CA . ALA A 1 73 ? -0.055 6.827 5.662 1.00 97.69 73 ALA A CA 1
ATOM 543 C C . ALA A 1 73 ? 1.291 6.103 5.484 1.00 97.69 73 ALA A C 1
ATOM 545 O O . ALA A 1 73 ? 2.051 6.433 4.573 1.00 97.69 73 ALA A O 1
ATOM 546 N N . ALA A 1 74 ? 1.566 5.085 6.304 1.00 96.06 74 ALA A N 1
ATOM 547 C CA . ALA A 1 74 ? 2.769 4.268 6.186 1.00 96.06 74 ALA A CA 1
ATOM 548 C C . ALA A 1 74 ? 2.823 3.491 4.859 1.00 96.06 74 ALA A C 1
ATOM 550 O O . ALA A 1 74 ? 3.858 3.512 4.193 1.00 96.06 74 ALA A O 1
ATOM 551 N N . ALA A 1 75 ? 1.718 2.862 4.446 1.00 95.81 75 ALA A N 1
ATOM 552 C CA . ALA A 1 75 ? 1.620 2.150 3.173 1.00 95.81 75 ALA A CA 1
ATOM 553 C C . ALA A 1 75 ? 1.949 3.069 1.993 1.00 95.81 75 ALA A C 1
ATOM 555 O O . ALA A 1 75 ? 2.812 2.744 1.178 1.00 95.81 75 ALA A O 1
ATOM 556 N N . TRP A 1 76 ? 1.333 4.250 1.926 1.00 97.56 76 TRP A N 1
ATOM 557 C CA . TRP A 1 76 ? 1.611 5.216 0.862 1.00 97.56 76 TRP A CA 1
ATOM 558 C C . TRP A 1 76 ? 3.041 5.745 0.898 1.00 97.56 76 TRP A C 1
ATOM 560 O O . TRP A 1 76 ? 3.675 5.850 -0.151 1.00 97.56 76 TRP A O 1
ATOM 570 N N . LEU A 1 77 ? 3.573 6.046 2.083 1.00 97.12 77 LEU A N 1
ATOM 571 C CA . LEU A 1 77 ? 4.935 6.552 2.226 1.00 97.12 77 LEU A CA 1
ATOM 572 C C . LEU A 1 77 ? 5.972 5.525 1.756 1.00 97.12 77 LEU A C 1
ATOM 574 O O . LEU A 1 77 ? 6.863 5.865 0.981 1.00 97.12 77 LEU A O 1
ATOM 578 N N . ILE A 1 78 ? 5.843 4.268 2.182 1.00 94.62 78 ILE A N 1
ATOM 579 C CA . ILE A 1 78 ? 6.801 3.210 1.847 1.00 94.62 78 ILE A CA 1
ATOM 580 C C . ILE A 1 78 ? 6.688 2.843 0.363 1.00 94.62 78 ILE A C 1
ATOM 582 O O . ILE A 1 78 ? 7.680 2.896 -0.363 1.00 94.62 78 ILE A O 1
ATOM 586 N N . ASN A 1 79 ? 5.487 2.516 -0.115 1.00 94.50 79 ASN A N 1
ATOM 587 C CA . ASN A 1 79 ? 5.281 2.115 -1.507 1.00 94.50 79 ASN A CA 1
ATOM 588 C C . ASN A 1 79 ? 5.569 3.256 -2.494 1.00 94.50 79 ASN A C 1
ATOM 590 O O . ASN A 1 79 ? 6.179 3.040 -3.544 1.00 94.50 79 ASN A O 1
ATOM 594 N N . GLY A 1 80 ? 5.175 4.483 -2.147 1.00 95.00 80 G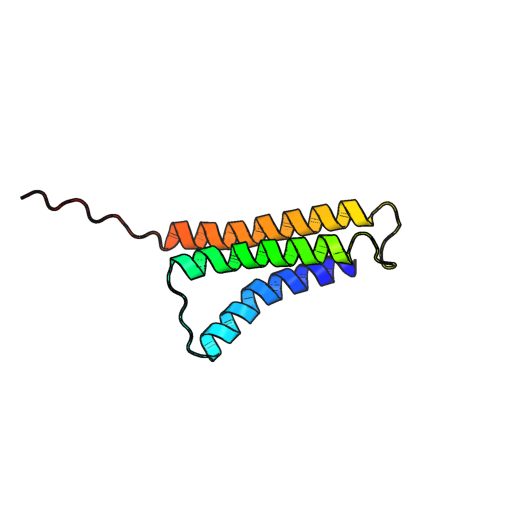LY A N 1
ATOM 595 C CA . GLY A 1 80 ? 5.482 5.679 -2.925 1.00 95.00 80 GLY A CA 1
ATOM 596 C C . GLY A 1 80 ? 6.985 5.939 -3.000 1.00 95.00 80 GLY A C 1
ATOM 597 O O . GLY A 1 80 ? 7.492 6.235 -4.081 1.00 95.00 80 GLY A O 1
ATOM 598 N N . ALA A 1 81 ? 7.722 5.751 -1.899 1.00 94.75 81 ALA A N 1
ATOM 599 C CA . ALA A 1 81 ? 9.180 5.853 -1.904 1.00 94.75 81 ALA A CA 1
ATOM 600 C C . ALA A 1 81 ? 9.830 4.786 -2.797 1.00 94.75 81 ALA A C 1
ATOM 602 O O . ALA A 1 81 ? 10.741 5.112 -3.556 1.00 94.75 81 ALA A O 1
ATOM 603 N N . VAL A 1 82 ? 9.350 3.537 -2.761 1.00 93.19 82 VAL A N 1
ATOM 604 C CA . VAL A 1 82 ? 9.843 2.462 -3.641 1.00 93.19 82 VAL A CA 1
ATOM 605 C C . VAL A 1 82 ? 9.622 2.817 -5.112 1.00 93.19 82 VAL A C 1
ATOM 607 O O . VAL A 1 82 ? 10.567 2.764 -5.898 1.00 93.19 82 VAL A O 1
ATOM 610 N N . SER A 1 83 ? 8.404 3.230 -5.475 1.00 92.94 83 SER A N 1
ATOM 611 C CA . SER A 1 83 ? 8.067 3.609 -6.853 1.00 92.94 83 SER A CA 1
ATOM 612 C C . SER A 1 83 ? 8.856 4.841 -7.312 1.00 92.94 83 SER A C 1
ATOM 614 O O . SER A 1 83 ? 9.461 4.836 -8.382 1.00 92.94 83 SER A O 1
ATOM 616 N N . GLY A 1 84 ? 8.944 5.881 -6.478 1.00 93.12 84 GLY A N 1
ATOM 617 C CA . GLY A 1 84 ? 9.690 7.101 -6.790 1.00 93.12 84 GLY A CA 1
ATOM 618 C C . GLY A 1 84 ? 11.194 6.867 -6.938 1.00 93.12 84 GLY A C 1
ATOM 619 O O . GLY A 1 84 ? 11.830 7.456 -7.813 1.00 93.12 84 GLY A O 1
ATOM 620 N N . LEU A 1 85 ? 11.768 5.977 -6.126 1.00 92.88 85 LEU A N 1
ATOM 621 C CA . LEU A 1 85 ? 13.177 5.609 -6.218 1.00 92.88 85 LEU A CA 1
ATOM 622 C C . LEU A 1 85 ? 13.467 4.783 -7.477 1.00 92.88 85 LEU A C 1
ATOM 624 O O . LEU A 1 85 ? 14.487 5.021 -8.126 1.00 92.88 85 LEU A O 1
ATOM 628 N N . ASP A 1 86 ? 12.579 3.851 -7.843 1.00 91.19 86 ASP A N 1
ATOM 629 C CA . ASP A 1 86 ? 12.680 3.115 -9.109 1.00 91.19 86 ASP A CA 1
ATOM 630 C C . ASP A 1 86 ? 12.557 4.064 -10.305 1.00 91.19 86 ASP A C 1
ATOM 632 O O . ASP A 1 86 ? 13.372 4.012 -11.227 1.00 91.19 86 ASP A O 1
ATOM 636 N N . TRP A 1 87 ? 11.616 5.010 -10.248 1.00 92.88 87 TRP A N 1
ATOM 637 C CA . TRP A 1 87 ? 11.473 6.042 -11.267 1.00 92.88 87 TRP A CA 1
ATOM 638 C C . TRP A 1 87 ? 12.755 6.860 -11.416 1.00 92.88 87 TRP A C 1
ATOM 640 O O . TRP A 1 87 ? 13.284 6.961 -12.519 1.00 92.88 87 TRP A O 1
ATOM 650 N N . TYR A 1 88 ? 13.293 7.396 -10.317 1.00 92.31 88 TYR A N 1
ATOM 651 C CA . TYR A 1 88 ? 14.498 8.224 -10.340 1.00 92.31 88 TYR A CA 1
ATOM 652 C C . TYR A 1 88 ? 15.712 7.479 -10.912 1.00 92.31 88 TYR A C 1
ATOM 654 O O . TYR A 1 88 ? 16.464 8.049 -11.702 1.00 92.31 88 TYR A O 1
ATOM 662 N N . ARG A 1 89 ? 15.887 6.204 -10.541 1.00 90.19 89 ARG A N 1
ATOM 663 C CA . ARG A 1 89 ? 17.025 5.373 -10.966 1.00 90.19 89 ARG A CA 1
ATOM 664 C C . ARG A 1 89 ? 16.917 4.893 -12.409 1.00 90.19 89 ARG A C 1
ATOM 666 O O . ARG A 1 89 ? 17.926 4.853 -13.101 1.00 90.19 89 ARG A O 1
ATOM 673 N N . ASN A 1 90 ? 15.715 4.529 -12.846 1.00 88.25 90 ASN A N 1
ATOM 674 C CA . ASN A 1 90 ? 15.486 3.829 -14.110 1.00 88.25 90 ASN A CA 1
ATOM 675 C C . ASN A 1 90 ? 14.717 4.674 -15.136 1.00 88.25 90 ASN A C 1
ATOM 677 O O . ASN A 1 90 ? 14.207 4.127 -16.114 1.00 88.25 90 ASN A O 1
ATOM 681 N N . ARG A 1 91 ? 14.600 5.995 -14.924 1.00 82.00 91 ARG A N 1
ATOM 682 C CA . ARG A 1 91 ? 13.918 6.882 -15.875 1.00 82.00 91 ARG A CA 1
ATOM 683 C C . ARG A 1 91 ? 14.555 6.768 -17.262 1.00 82.00 91 ARG A C 1
ATOM 685 O O . ARG A 1 91 ? 15.768 6.959 -17.380 1.00 82.00 91 ARG A O 1
ATOM 692 N N . PRO A 1 92 ? 13.766 6.505 -18.317 1.00 75.69 92 PRO A N 1
ATOM 693 C CA . PRO A 1 92 ? 14.287 6.549 -19.670 1.00 75.69 92 PRO A CA 1
ATOM 694 C C . PRO A 1 92 ? 14.733 7.983 -19.964 1.00 75.69 92 PRO A C 1
ATOM 696 O O . PRO A 1 92 ? 13.952 8.932 -19.850 1.00 75.69 92 PRO A O 1
ATOM 699 N N . VAL A 1 93 ? 16.009 8.154 -20.300 1.00 76.69 93 VAL A N 1
ATOM 700 C CA . VAL A 1 93 ? 16.510 9.424 -20.826 1.00 76.69 93 VAL A CA 1
ATOM 701 C C . VAL A 1 93 ? 15.866 9.594 -22.199 1.00 76.69 93 VAL A C 1
ATOM 703 O O . VAL A 1 93 ? 15.996 8.715 -23.047 1.00 76.69 93 VAL A O 1
ATOM 706 N N . LYS A 1 94 ? 15.127 10.689 -22.414 1.00 63.25 94 LYS A N 1
ATOM 707 C CA . LYS A 1 94 ? 14.684 11.066 -23.762 1.00 63.25 94 LYS A CA 1
ATOM 708 C C . LYS A 1 94 ? 15.946 11.205 -24.610 1.00 63.25 94 LYS A C 1
ATOM 710 O O . LYS A 1 94 ? 16.778 12.048 -24.280 1.00 63.25 94 LYS A O 1
ATOM 715 N N . GLU A 1 95 ? 16.097 10.390 -25.650 1.00 62.16 95 GLU A N 1
ATOM 716 C CA . GLU A 1 95 ? 17.120 10.634 -26.665 1.00 62.16 95 GLU A CA 1
ATOM 717 C C . GLU A 1 95 ? 16.933 12.073 -27.157 1.00 62.16 95 GLU A C 1
ATOM 719 O O . GLU A 1 95 ? 15.841 12.457 -27.591 1.00 62.16 95 GLU A O 1
ATOM 724 N N . SER A 1 96 ? 17.965 12.905 -26.984 1.00 58.06 96 SER A N 1
ATOM 725 C CA . SER A 1 96 ? 17.996 14.223 -27.613 1.00 58.06 96 SER A CA 1
ATOM 726 C C . SER A 1 96 ? 17.780 14.019 -29.111 1.00 58.06 96 SER A C 1
ATOM 728 O O . SER A 1 96 ? 18.382 13.095 -29.664 1.00 58.06 96 SER A O 1
ATOM 730 N N . PRO A 1 97 ? 16.946 14.838 -29.780 1.00 59.84 97 PRO A N 1
ATOM 731 C CA . PRO A 1 97 ? 16.834 14.752 -31.227 1.00 59.84 97 PRO A CA 1
ATOM 732 C C . PRO A 1 97 ? 18.242 14.896 -31.800 1.00 59.84 97 PRO A C 1
ATOM 734 O O . PRO A 1 97 ? 18.960 15.829 -31.432 1.00 59.84 97 PRO A O 1
ATOM 737 N N . ALA A 1 98 ? 18.655 13.929 -32.620 1.00 59.03 98 ALA A N 1
ATOM 738 C CA . ALA A 1 98 ? 19.910 14.005 -33.342 1.00 59.03 98 ALA A CA 1
ATOM 739 C C . ALA A 1 98 ? 19.894 15.310 -34.143 1.00 59.03 98 ALA A C 1
ATOM 741 O O . ALA A 1 98 ? 19.100 15.470 -35.067 1.00 59.03 98 ALA A O 1
ATOM 742 N N . THR A 1 99 ? 20.698 16.280 -33.718 1.00 59.66 99 THR A N 1
ATOM 743 C CA . THR A 1 99 ? 21.044 17.435 -34.540 1.00 59.66 99 THR A CA 1
ATOM 744 C C . THR A 1 99 ? 21.834 16.906 -35.731 1.00 59.66 99 THR A C 1
ATOM 746 O O . THR A 1 99 ? 22.993 16.525 -35.562 1.00 59.66 99 THR A O 1
ATOM 749 N N . GLU A 1 100 ? 21.163 16.807 -36.880 1.00 53.56 100 GLU A N 1
ATOM 750 C CA . GLU A 1 100 ? 21.788 16.780 -38.210 1.00 53.56 100 GLU A CA 1
ATOM 751 C C . GLU A 1 100 ? 22.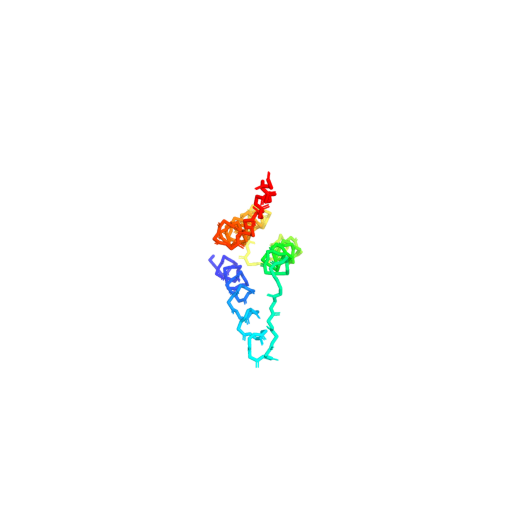479 18.115 -38.517 1.00 53.56 100 GLU A C 1
ATOM 753 O O . GLU A 1 100 ? 21.976 19.170 -38.056 1.00 53.56 100 GLU A O 1
#

Secondary structure (DSSP, 8-state):
-HHHHHHHHHHHHHHHHHHHHHHHTT-PPPHHHHHHHHHHHHHHHHHHHHHHSTT-TTS-TTTHHHHHHHHHHHHHHHHHHHHHHHHHHHPPPPPPP---

pLDDT: mean 87.95, std 9.52, range [53.56, 97.69]

Sequence (100 aa):
MAVIIGGLIVIWLGLGMGGAVLRWLGIELHYPARLAAPLLLAVLETVLFLVFVPGTDLLPETWGWPMAGGLVAAAWLINGAVSGLDWYRNRPVKESPATE

Radius of gyration: 17.64 Å; chains: 1; bounding box: 36×35×60 Å

Foldseek 3Di:
DVLVVVLVVLLCCQPPVVVVVCVVVVHDDDLVCQLVSLVVSLVVSLVVLVVDQCPDPVDDNVCSVVVSVVSSVVSCVVSVCSSVVSCVVVPDDPPDPPDD